Protein AF-A0A843BPL6-F1 (afdb_monomer_lite)

Foldseek 3Di:
DKFKFKAWPPDPVVVLQQVLQVVLVHDWDADPVNQWIWRDRPPAKIWIWDDDPTIIMIMIPRDDPVRQVVNCVRRNHTPDDDDRDDDLVRVLVVCVPPVPLQPDALVVSCVVVVHDPVRLCVSLVVLCVCCVVVHDPPSSNSSNVSNVD

Structure (mmCIF, N/CA/C/O backbone):
data_AF-A0A843BPL6-F1
#
_entry.id   AF-A0A843BPL6-F1
#
loop_
_atom_site.group_PDB
_atom_site.id
_atom_site.type_symbol
_atom_site.label_atom_id
_atom_site.label_alt_id
_atom_site.label_comp_id
_atom_site.label_asym_id
_atom_site.label_entity_id
_atom_site.label_seq_id
_atom_site.pdbx_PDB_ins_code
_atom_site.Cartn_x
_atom_site.Cartn_y
_atom_site.Cartn_z
_atom_site.occupancy
_atom_site.B_iso_or_equiv
_atom_site.auth_seq_id
_atom_site.auth_comp_id
_atom_site.auth_asym_id
_atom_site.auth_atom_id
_atom_site.pdbx_PDB_model_num
ATOM 1 N N . MET A 1 1 ? 4.886 -5.008 7.686 1.00 77.88 1 MET A N 1
ATOM 2 C CA . MET A 1 1 ? 3.997 -5.727 6.731 1.00 77.88 1 MET A CA 1
ATOM 3 C C . MET A 1 1 ? 2.881 -4.816 6.242 1.00 77.88 1 MET A C 1
ATOM 5 O O . MET A 1 1 ? 2.652 -3.768 6.841 1.00 77.88 1 MET A O 1
ATOM 9 N N . LYS A 1 2 ? 2.194 -5.202 5.159 1.00 82.44 2 LYS A N 1
ATOM 10 C CA . LYS A 1 2 ? 0.994 -4.515 4.660 1.00 82.44 2 LYS A CA 1
ATOM 11 C C . LYS A 1 2 ? -0.224 -5.436 4.770 1.00 82.44 2 LYS A C 1
ATOM 13 O O . LYS A 1 2 ? -0.106 -6.632 4.500 1.00 82.44 2 LYS A O 1
ATOM 18 N N . ALA A 1 3 ? -1.373 -4.887 5.146 1.00 84.81 3 ALA A N 1
ATOM 19 C CA . ALA A 1 3 ? -2.641 -5.608 5.157 1.00 84.81 3 ALA A CA 1
ATOM 20 C C . ALA A 1 3 ? -3.799 -4.717 4.708 1.00 84.81 3 ALA A C 1
ATOM 22 O O . ALA A 1 3 ? -3.783 -3.508 4.929 1.00 84.81 3 ALA A O 1
ATOM 23 N N . GLU A 1 4 ? -4.802 -5.323 4.085 1.00 85.62 4 GLU A N 1
ATOM 24 C CA . GLU A 1 4 ? -6.037 -4.659 3.681 1.00 85.62 4 GLU A CA 1
ATOM 25 C C . GLU A 1 4 ? -7.226 -5.369 4.326 1.00 85.62 4 GLU A C 1
ATOM 27 O O . GLU A 1 4 ? -7.331 -6.597 4.267 1.00 85.62 4 GLU A O 1
ATOM 32 N N . TYR A 1 5 ? -8.104 -4.584 4.943 1.00 88.88 5 TYR A N 1
ATOM 33 C CA . TYR A 1 5 ? -9.342 -5.042 5.563 1.00 88.88 5 TYR A CA 1
ATOM 34 C C . TYR A 1 5 ? -10.523 -4.381 4.870 1.00 88.88 5 TYR A C 1
ATOM 36 O O . TYR A 1 5 ? -10.473 -3.200 4.518 1.00 88.88 5 TYR A O 1
ATOM 44 N N . GLU A 1 6 ? -11.601 -5.138 4.719 1.00 89.69 6 GLU A N 1
ATOM 45 C CA . GLU A 1 6 ? -12.856 -4.646 4.174 1.00 89.69 6 GLU A CA 1
ATOM 46 C C . GLU A 1 6 ? -13.951 -4.784 5.221 1.00 89.69 6 GLU A C 1
ATOM 48 O O . GLU A 1 6 ? -14.168 -5.863 5.768 1.00 89.69 6 GLU A O 1
ATOM 53 N N . LEU A 1 7 ? -14.649 -3.683 5.483 1.00 88.06 7 LEU A N 1
ATOM 54 C CA . LEU A 1 7 ? -15.769 -3.640 6.411 1.00 88.06 7 LEU A CA 1
ATOM 55 C C . LEU A 1 7 ? -17.041 -3.182 5.690 1.00 88.06 7 LEU A C 1
ATOM 57 O O . LEU A 1 7 ? -16.985 -2.265 4.864 1.00 88.06 7 LEU A O 1
ATOM 61 N N . PRO A 1 8 ? -18.209 -3.757 6.016 1.00 85.81 8 PRO A N 1
ATOM 62 C CA . PRO A 1 8 ? -19.493 -3.213 5.590 1.00 85.81 8 PRO A CA 1
ATOM 63 C C . PRO A 1 8 ? -19.661 -1.750 6.024 1.00 85.81 8 PRO A C 1
ATOM 65 O O . PRO A 1 8 ? -19.223 -1.362 7.105 1.00 85.81 8 PRO A O 1
ATOM 68 N N . LYS A 1 9 ? -20.372 -0.936 5.232 1.00 80.69 9 LYS A N 1
ATOM 69 C CA . LYS A 1 9 ? -20.685 0.457 5.620 1.00 80.69 9 LYS A CA 1
ATOM 70 C C . LYS A 1 9 ? -21.514 0.588 6.900 1.00 80.69 9 LYS A C 1
ATOM 72 O O . LYS A 1 9 ? -21.508 1.643 7.524 1.00 80.69 9 LYS A O 1
ATOM 77 N N . GLU A 1 10 ? -22.214 -0.478 7.274 1.00 82.62 10 GLU A N 1
ATOM 78 C CA . GLU A 1 10 ? -23.021 -0.572 8.494 1.00 82.62 10 GLU A CA 1
ATOM 79 C C . GLU A 1 10 ? -22.172 -0.774 9.759 1.00 82.62 10 GLU A C 1
ATOM 81 O O . GLU A 1 10 ? -22.686 -0.666 10.871 1.00 82.62 10 GLU A O 1
ATOM 86 N N . SER A 1 11 ? -20.878 -1.082 9.614 1.00 83.06 11 SER A N 1
ATOM 87 C CA . SER A 1 11 ? -19.970 -1.234 10.747 1.00 83.06 11 SER A CA 1
ATOM 88 C C . SER A 1 11 ? -19.747 0.097 11.467 1.00 83.06 11 SER A C 1
ATOM 90 O O . SER A 1 11 ? -19.578 1.138 10.832 1.00 83.06 11 SER A O 1
ATOM 92 N N . ASP A 1 12 ? -19.670 0.044 12.800 1.00 86.06 12 ASP A N 1
ATOM 93 C CA . ASP A 1 12 ? -19.309 1.184 13.654 1.00 86.06 12 ASP A CA 1
ATOM 94 C C . ASP A 1 12 ? -17.802 1.481 13.553 1.00 86.06 12 ASP A C 1
ATOM 96 O O . ASP A 1 12 ? -17.009 1.208 14.458 1.00 86.06 12 ASP A O 1
ATOM 100 N N . LEU A 1 13 ? -17.397 1.986 12.386 1.00 83.38 13 LEU A N 1
ATOM 101 C CA . LEU A 1 13 ? -16.004 2.249 12.045 1.00 83.38 13 LEU A CA 1
ATOM 102 C C . LEU A 1 13 ? -15.355 3.226 13.030 1.00 83.38 13 LEU A C 1
ATOM 104 O O . LEU A 1 13 ? -14.189 3.062 13.376 1.00 83.38 13 LEU A O 1
ATOM 108 N N . ASP A 1 14 ? -16.105 4.212 13.511 1.00 81.88 14 ASP A N 1
ATOM 109 C CA . ASP A 1 14 ? -15.584 5.249 14.397 1.00 81.88 14 ASP A CA 1
ATOM 110 C C . ASP A 1 14 ? -15.179 4.671 15.750 1.00 81.88 14 ASP A C 1
ATOM 112 O O . ASP A 1 14 ? -14.071 4.936 16.221 1.00 81.88 14 ASP A O 1
ATOM 116 N N . SER A 1 15 ? -16.014 3.806 16.332 1.00 86.06 15 SER A N 1
ATOM 117 C CA . SER A 1 15 ? -15.661 3.084 17.556 1.00 86.06 15 SER A CA 1
ATOM 118 C C . SER A 1 15 ? -14.452 2.165 17.356 1.00 86.06 15 SER A C 1
ATOM 120 O O . SER A 1 15 ? -13.561 2.109 18.208 1.00 86.06 15 SER A O 1
ATOM 122 N N . LEU A 1 16 ? -14.375 1.473 16.213 1.00 87.56 16 LEU A N 1
ATOM 123 C CA . LEU A 1 16 ? -13.246 0.593 15.891 1.00 87.56 16 LEU A CA 1
ATOM 124 C C . LEU A 1 16 ? -11.936 1.384 15.752 1.00 87.56 16 LEU A C 1
ATOM 126 O O . LEU A 1 16 ? -10.926 1.001 16.340 1.00 87.56 16 LEU A O 1
ATOM 130 N N . LEU A 1 17 ? -11.952 2.512 15.038 1.00 84.75 17 LEU A N 1
ATOM 131 C CA . LEU A 1 17 ? -10.784 3.379 14.867 1.00 84.75 17 LEU A CA 1
ATOM 132 C C . LEU A 1 17 ? -10.312 3.976 16.199 1.00 84.75 17 LEU A C 1
ATOM 134 O O . LEU A 1 17 ? -9.106 4.053 16.428 1.00 84.75 17 LEU A O 1
ATOM 138 N N . VAL A 1 18 ? -11.229 4.350 17.098 1.00 84.88 18 VAL A N 1
ATOM 139 C CA . VAL A 1 18 ? -10.873 4.827 18.445 1.00 84.88 18 VAL A CA 1
ATOM 140 C C . VAL A 1 18 ? -10.172 3.732 19.248 1.00 84.88 18 VAL A C 1
ATOM 142 O O . VAL A 1 18 ? -9.090 3.983 19.772 1.00 84.88 18 VAL A O 1
ATOM 145 N N . LYS A 1 19 ? -10.708 2.505 19.277 1.00 86.44 19 LYS A N 1
ATOM 146 C CA . LYS A 1 19 ? -10.067 1.371 19.975 1.00 86.44 19 LYS A CA 1
ATOM 147 C C . LYS A 1 19 ? -8.670 1.070 19.438 1.00 86.44 19 LYS A C 1
ATOM 149 O O . LYS A 1 19 ? -7.748 0.801 20.205 1.00 86.44 19 LYS A O 1
ATOM 154 N N . ILE A 1 20 ? -8.510 1.121 18.117 1.00 86.00 20 ILE A N 1
ATOM 155 C CA . ILE A 1 20 ? -7.212 0.924 17.469 1.00 86.00 20 ILE A CA 1
ATOM 156 C C . ILE A 1 20 ? -6.243 2.039 17.881 1.00 86.00 20 ILE A C 1
ATOM 158 O O . ILE A 1 20 ? -5.105 1.758 18.255 1.00 86.00 20 ILE A O 1
ATOM 162 N N . ALA A 1 21 ? -6.688 3.296 17.852 1.00 83.44 21 ALA A N 1
ATOM 163 C CA . ALA A 1 21 ? -5.869 4.435 18.244 1.00 83.44 21 ALA A CA 1
ATOM 164 C C . ALA A 1 21 ? -5.440 4.356 19.722 1.00 83.44 21 ALA A C 1
ATOM 166 O O . ALA A 1 21 ? -4.262 4.561 20.017 1.00 83.44 21 ALA A O 1
ATOM 167 N N . GLU A 1 22 ? -6.352 3.981 20.625 1.00 85.44 22 GLU A N 1
ATOM 168 C CA . GLU A 1 22 ? -6.070 3.765 22.050 1.00 85.44 22 GLU A CA 1
ATOM 169 C C . GLU A 1 22 ? -5.007 2.683 22.270 1.00 85.44 22 GLU A C 1
ATOM 171 O O . GLU A 1 22 ? -4.047 2.918 23.005 1.00 85.44 22 GLU A O 1
ATOM 176 N N . ASN A 1 23 ? -5.127 1.533 21.595 1.00 84.69 23 ASN A N 1
ATOM 177 C CA . ASN A 1 23 ? -4.154 0.442 21.707 1.00 84.69 23 ASN A CA 1
ATOM 178 C C . ASN A 1 23 ? -2.740 0.879 21.306 1.00 84.69 23 ASN A C 1
ATOM 180 O O . ASN A 1 23 ? -1.759 0.520 21.954 1.00 84.69 23 ASN A O 1
ATOM 184 N N . PHE A 1 24 ? -2.635 1.691 20.255 1.00 81.75 24 PHE A N 1
ATOM 185 C CA . PHE A 1 24 ? -1.352 2.192 19.776 1.00 81.75 24 PHE A CA 1
ATOM 186 C C . PHE A 1 24 ? -0.902 3.507 20.434 1.00 81.75 24 PHE A C 1
ATOM 188 O O . PHE A 1 24 ? 0.112 4.076 20.023 1.00 81.75 24 PHE A O 1
ATOM 195 N N . GLY A 1 25 ? -1.628 4.004 21.441 1.00 80.12 25 GLY A N 1
ATOM 196 C CA . GLY A 1 25 ? -1.294 5.247 22.141 1.00 80.12 25 GLY A CA 1
ATOM 197 C C . GLY A 1 25 ? -1.280 6.476 21.226 1.00 80.12 25 GLY A C 1
ATOM 198 O O . GLY A 1 25 ? -0.457 7.375 21.403 1.00 80.12 25 GLY A O 1
ATOM 199 N N . THR A 1 26 ? -2.151 6.503 20.218 1.00 81.50 26 THR A N 1
ATOM 200 C CA . THR A 1 26 ? -2.265 7.587 19.235 1.00 81.50 26 THR A CA 1
ATOM 201 C C . THR A 1 26 ? -3.710 8.093 19.142 1.00 81.50 26 THR A C 1
ATOM 203 O O . THR A 1 26 ? -4.579 7.685 19.909 1.00 81.50 26 THR A O 1
ATOM 206 N N . SER A 1 27 ? -3.981 9.022 18.226 1.00 78.38 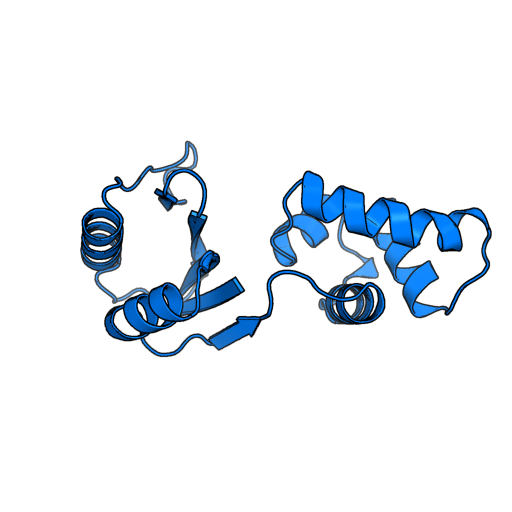27 SER A N 1
ATOM 207 C CA . SER A 1 27 ? -5.315 9.556 17.956 1.00 78.38 27 SER A CA 1
ATOM 208 C C . SER A 1 27 ? -5.684 9.431 16.481 1.00 78.38 27 SER A C 1
ATOM 210 O O . SER A 1 27 ? -4.826 9.421 15.594 1.00 78.38 27 SER A O 1
ATOM 212 N N . VAL A 1 28 ? -6.988 9.346 16.218 1.00 78.50 28 VAL A N 1
ATOM 213 C CA . VAL A 1 28 ? -7.534 9.400 14.860 1.00 78.50 28 VAL A CA 1
ATOM 214 C C . VAL A 1 28 ? -7.428 10.838 14.357 1.00 78.50 28 VAL A C 1
ATOM 216 O O . VAL A 1 28 ? -7.918 11.765 15.002 1.00 78.50 28 VAL A O 1
ATOM 219 N N . LYS A 1 29 ? -6.789 11.032 13.205 1.00 75.38 29 LYS A N 1
ATOM 220 C CA . LYS A 1 29 ? -6.733 12.313 12.498 1.00 75.38 29 LYS A CA 1
ATOM 221 C C . LYS A 1 29 ? -7.589 12.234 11.243 1.00 75.38 29 LYS A C 1
ATOM 223 O O . LYS A 1 29 ? -7.454 11.289 10.472 1.00 75.38 29 LYS A O 1
ATO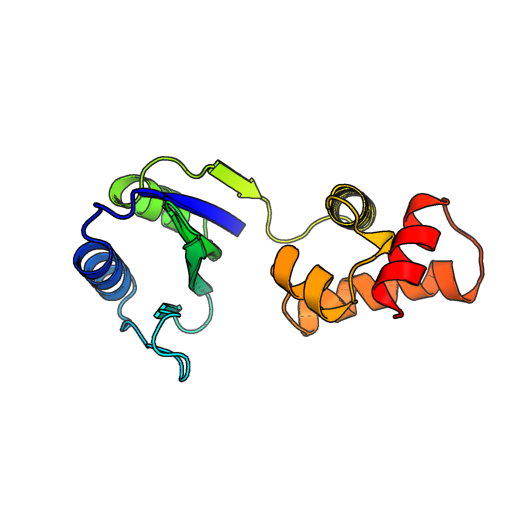M 228 N N . THR A 1 30 ? -8.427 13.235 11.019 1.00 69.81 30 THR A N 1
ATOM 229 C CA . THR A 1 30 ? -9.157 13.405 9.756 1.00 69.81 30 THR A CA 1
ATOM 230 C C . THR A 1 30 ? -8.345 14.332 8.853 1.00 69.81 30 THR A C 1
ATOM 232 O O . THR A 1 30 ? -7.857 15.360 9.326 1.00 69.81 30 THR A O 1
ATOM 235 N N . LEU A 1 31 ? -8.132 13.950 7.592 1.00 64.00 31 LEU A N 1
ATOM 236 C CA . LEU A 1 31 ? -7.507 14.829 6.595 1.00 64.00 31 LEU A CA 1
ATOM 237 C C . LEU A 1 31 ? -8.516 15.837 6.021 1.00 64.00 31 LEU A C 1
ATOM 239 O O . LEU A 1 31 ? -9.718 15.658 6.177 1.00 64.00 31 LEU A O 1
ATOM 243 N N . GLU A 1 32 ? -8.007 16.872 5.341 1.00 50.53 32 GLU A N 1
ATOM 244 C CA . GLU A 1 32 ? -8.762 18.030 4.818 1.00 50.53 32 GLU A CA 1
ATOM 245 C C . GLU A 1 32 ? -9.946 17.677 3.899 1.00 50.53 32 GLU A C 1
ATOM 247 O O . GLU A 1 32 ? -10.857 18.485 3.750 1.00 50.53 32 GLU A O 1
ATOM 252 N N . ASP A 1 33 ? -9.983 16.461 3.347 1.00 54.53 33 ASP A N 1
ATOM 253 C CA . ASP A 1 33 ? -11.088 15.977 2.512 1.00 54.53 33 ASP A CA 1
ATOM 254 C C . ASP A 1 33 ? -12.305 15.475 3.327 1.00 54.53 33 ASP A C 1
ATOM 256 O O . ASP A 1 33 ? -13.242 14.939 2.741 1.00 54.53 33 ASP A O 1
ATOM 260 N N . ASP A 1 34 ? -12.279 15.566 4.666 1.00 55.41 34 ASP A N 1
ATOM 261 C CA . ASP A 1 34 ? -13.307 15.149 5.651 1.00 55.41 34 ASP A CA 1
ATOM 262 C C . ASP A 1 34 ? -13.759 13.669 5.615 1.00 55.41 34 ASP A C 1
ATOM 264 O O . ASP A 1 34 ? -14.471 13.199 6.504 1.00 55.41 34 ASP A O 1
ATOM 268 N N . VAL A 1 35 ? -13.303 12.891 4.632 1.00 58.69 35 VAL A N 1
ATOM 269 C CA . VAL A 1 35 ? -13.676 11.480 4.423 1.00 58.69 35 VAL A CA 1
ATOM 270 C C . VAL A 1 35 ? -12.547 10.524 4.821 1.00 58.69 35 VAL A C 1
ATOM 272 O O . VAL A 1 35 ? -12.799 9.388 5.228 1.00 58.69 35 VAL A O 1
ATOM 275 N N . THR A 1 36 ? -11.294 10.975 4.737 1.00 63.91 36 THR A N 1
ATOM 276 C CA . THR A 1 36 ? -10.115 10.136 4.983 1.00 63.91 36 THR A CA 1
ATOM 277 C C . THR A 1 36 ? -9.685 10.224 6.445 1.00 63.91 36 THR A C 1
ATOM 279 O O . THR A 1 36 ? -9.130 11.237 6.883 1.00 63.91 36 THR A O 1
ATOM 282 N N . LYS A 1 37 ? -9.891 9.138 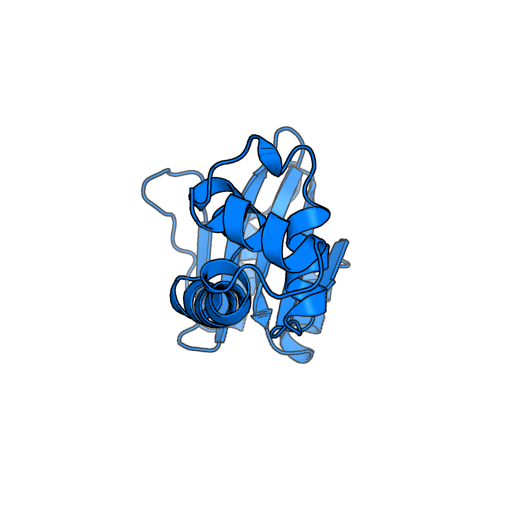7.199 1.00 68.38 37 LYS A N 1
ATOM 283 C CA . LYS A 1 37 ? -9.363 8.980 8.561 1.00 68.38 37 LYS A CA 1
ATOM 284 C C . LYS A 1 37 ? -8.021 8.258 8.544 1.00 68.38 37 LYS A C 1
ATOM 286 O O . LYS A 1 37 ? -7.838 7.258 7.846 1.00 68.38 37 LYS A O 1
ATOM 291 N N . ILE A 1 38 ? -7.086 8.780 9.331 1.00 66.31 38 ILE A N 1
ATOM 292 C CA . ILE A 1 38 ? -5.729 8.267 9.472 1.00 66.31 38 ILE A CA 1
ATOM 293 C C . ILE A 1 38 ? -5.417 8.025 10.940 1.00 66.31 38 ILE A C 1
ATOM 295 O O . ILE A 1 38 ? -5.572 8.908 11.784 1.00 66.31 38 ILE A O 1
ATOM 299 N N . ILE A 1 39 ? -4.894 6.837 11.221 1.00 70.00 39 ILE A N 1
ATOM 300 C CA . ILE A 1 39 ? -4.225 6.532 12.482 1.00 70.00 39 ILE A CA 1
ATOM 301 C C . ILE A 1 39 ? -2.740 6.407 12.164 1.00 70.00 39 ILE A C 1
ATOM 303 O O . ILE A 1 39 ? -2.321 5.493 11.451 1.00 70.00 39 ILE A O 1
ATOM 307 N N . SER A 1 40 ? -1.958 7.361 12.667 1.00 59.59 40 SER A N 1
ATOM 308 C CA . SER A 1 40 ? -0.502 7.357 12.533 1.00 59.59 40 SER A CA 1
ATOM 309 C C . SER A 1 40 ? 0.116 7.088 13.891 1.00 59.59 40 SER A C 1
ATOM 311 O O . SER A 1 40 ? 0.040 7.923 14.794 1.00 59.59 40 SER A O 1
ATOM 313 N N . VAL A 1 41 ? 0.754 5.934 14.030 1.00 61.28 41 VAL A N 1
ATOM 314 C CA . VAL A 1 41 ? 1.612 5.638 15.176 1.00 61.28 41 VAL A CA 1
ATOM 315 C C . VAL A 1 41 ? 3.013 6.123 14.818 1.00 61.28 41 VAL A C 1
ATOM 317 O O . VAL A 1 41 ? 3.506 5.743 13.750 1.00 61.28 41 VAL A O 1
ATOM 320 N N . PRO A 1 42 ? 3.675 6.956 15.644 1.00 46.22 42 PRO A N 1
ATOM 321 C CA . PRO A 1 42 ? 5.041 7.378 15.368 1.00 46.22 42 PRO A CA 1
ATOM 322 C C . PRO A 1 42 ? 5.930 6.160 15.064 1.00 46.22 42 PRO A C 1
ATOM 324 O O . PRO A 1 42 ? 6.096 5.270 15.897 1.00 46.22 42 PRO A O 1
ATOM 327 N N . SER A 1 43 ? 6.478 6.135 13.846 1.00 49.34 43 SER A N 1
ATOM 328 C CA . SER A 1 43 ? 7.521 5.208 13.378 1.00 49.34 43 SER A CA 1
ATOM 329 C C . SER A 1 43 ? 7.138 3.753 13.073 1.00 49.34 43 SER A C 1
ATOM 331 O O . SER A 1 43 ? 8.054 2.979 12.800 1.00 49.34 43 SER A O 1
ATOM 333 N N . ARG A 1 44 ? 5.864 3.332 13.140 1.00 62.91 44 ARG A N 1
ATOM 334 C CA . ARG A 1 44 ? 5.527 1.903 12.938 1.00 62.91 44 ARG A CA 1
ATOM 335 C C . ARG A 1 44 ? 4.325 1.655 12.050 1.00 62.91 44 ARG A C 1
ATOM 337 O O . ARG A 1 44 ? 4.488 1.035 11.017 1.00 62.91 44 ARG A O 1
ATOM 344 N N . ILE A 1 45 ? 3.143 2.146 12.407 1.00 69.44 45 ILE A N 1
ATOM 345 C CA . ILE A 1 45 ? 1.910 1.716 11.737 1.00 69.44 45 ILE A CA 1
ATOM 346 C C . ILE A 1 45 ? 1.165 2.908 11.165 1.00 69.44 45 ILE A C 1
ATOM 348 O O . ILE A 1 45 ? 0.939 3.906 11.855 1.00 69.44 45 ILE A O 1
ATOM 352 N N . ARG A 1 46 ? 0.754 2.775 9.904 1.00 71.94 46 ARG A N 1
ATOM 353 C CA . ARG A 1 46 ? -0.141 3.716 9.232 1.00 71.94 46 ARG A CA 1
ATOM 354 C C . ARG A 1 46 ? -1.405 2.988 8.808 1.00 71.94 46 ARG A C 1
ATOM 356 O O . ARG A 1 46 ? -1.313 1.994 8.096 1.00 71.94 46 ARG A O 1
ATOM 363 N N . ILE A 1 47 ? -2.560 3.506 9.214 1.00 74.88 47 ILE A N 1
ATOM 364 C CA . ILE A 1 47 ? -3.870 2.994 8.797 1.00 74.88 47 ILE A CA 1
ATOM 365 C C . ILE A 1 47 ? -4.588 4.090 8.019 1.00 74.88 47 ILE A C 1
ATOM 367 O O . ILE A 1 47 ? -4.762 5.190 8.543 1.00 74.88 47 ILE A O 1
ATOM 371 N N . ILE A 1 48 ? -4.971 3.797 6.778 1.00 73.38 48 ILE A N 1
ATOM 372 C CA . ILE A 1 48 ? -5.686 4.711 5.884 1.00 73.38 48 ILE A CA 1
ATOM 373 C C . ILE A 1 48 ? -7.055 4.116 5.579 1.00 73.38 48 ILE A C 1
ATOM 375 O O . ILE A 1 48 ? -7.151 3.007 5.053 1.00 73.38 48 ILE A O 1
ATOM 379 N N . GLN A 1 49 ? -8.104 4.875 5.872 1.00 76.19 49 GLN A N 1
ATOM 380 C CA . GLN A 1 49 ? -9.457 4.560 5.438 1.00 76.19 49 GLN A CA 1
ATOM 381 C C . GLN A 1 49 ? -9.710 5.110 4.028 1.00 76.19 49 GLN A C 1
ATOM 383 O O . GLN A 1 49 ? -9.481 6.289 3.767 1.00 76.19 49 GLN A O 1
ATOM 388 N N . ARG A 1 50 ? -10.280 4.281 3.150 1.00 73.94 50 ARG A N 1
ATOM 389 C CA . ARG A 1 50 ? -10.996 4.711 1.943 1.00 73.94 50 ARG A CA 1
ATOM 390 C C . ARG A 1 50 ? -12.455 4.278 2.013 1.00 73.94 50 ARG A C 1
ATOM 392 O O . ARG A 1 50 ? -12.772 3.211 2.539 1.00 73.94 50 ARG A O 1
ATOM 399 N N . VAL A 1 51 ? -13.344 5.112 1.484 1.00 70.56 51 VAL A N 1
ATOM 400 C CA . VAL A 1 51 ? -14.764 4.785 1.323 1.00 70.56 51 VAL A CA 1
ATOM 401 C C . VAL A 1 51 ? -14.987 4.377 -0.126 1.00 70.56 51 VAL A C 1
ATOM 403 O O . VAL A 1 51 ? -14.795 5.190 -1.024 1.00 70.56 51 VAL A O 1
ATOM 406 N N . ASP A 1 52 ? -15.386 3.129 -0.341 1.00 68.19 52 ASP A N 1
ATOM 407 C CA . ASP A 1 52 ? -15.899 2.648 -1.626 1.00 68.19 52 ASP A CA 1
ATOM 408 C C . ASP A 1 52 ? -17.440 2.751 -1.625 1.00 68.19 52 ASP A C 1
ATOM 410 O O . ASP A 1 52 ? -18.050 3.046 -0.594 1.00 68.19 52 ASP A O 1
ATOM 414 N N . GLU A 1 53 ? -18.122 2.522 -2.747 1.00 65.81 53 GLU A N 1
ATOM 415 C CA . GLU A 1 53 ? -19.582 2.677 -2.863 1.00 65.81 53 GLU A CA 1
ATOM 416 C C . GLU A 1 53 ? -20.360 1.818 -1.850 1.00 65.81 53 GLU A C 1
ATOM 418 O O . GLU A 1 53 ? -21.394 2.252 -1.337 1.00 65.81 53 GLU A O 1
ATOM 423 N N . THR A 1 54 ? -19.826 0.656 -1.465 1.00 77.44 54 THR A N 1
ATOM 424 C CA . THR A 1 54 ? -20.519 -0.332 -0.613 1.00 77.44 54 THR A CA 1
ATOM 425 C C . THR A 1 54 ? -19.792 -0.695 0.683 1.00 77.44 54 THR A C 1
ATOM 427 O O . THR A 1 54 ? -20.401 -1.281 1.579 1.00 77.44 54 THR A O 1
ATOM 430 N N . LYS A 1 55 ? -18.515 -0.326 0.828 1.00 80.94 55 LYS A N 1
ATOM 431 C CA . LYS A 1 55 ? -17.649 -0.802 1.917 1.00 80.94 55 LYS A CA 1
ATOM 432 C C . LYS A 1 55 ? -16.635 0.245 2.370 1.00 80.94 55 LYS A C 1
ATOM 434 O O . LYS A 1 55 ? -16.315 1.181 1.637 1.00 80.94 55 LYS A O 1
ATOM 439 N N . TYR A 1 56 ? -16.120 0.063 3.579 1.00 81.00 56 TYR A N 1
ATOM 440 C CA . TYR A 1 56 ? -14.909 0.718 4.053 1.00 81.00 56 TYR A CA 1
ATOM 441 C C . TYR A 1 56 ? -13.708 -0.170 3.754 1.00 81.00 56 TYR A C 1
ATOM 443 O O . TYR A 1 56 ? -13.733 -1.368 4.030 1.00 81.00 56 TYR A O 1
ATOM 451 N N . VAL A 1 57 ? -12.652 0.431 3.220 1.00 82.50 57 VAL A N 1
ATOM 452 C CA . VAL A 1 57 ? -11.373 -0.234 2.977 1.00 82.50 57 VAL A CA 1
ATOM 453 C C . VAL A 1 57 ? -10.344 0.374 3.919 1.00 82.50 57 VAL A C 1
ATOM 455 O O . VAL A 1 57 ? -10.105 1.580 3.881 1.00 82.50 57 VAL A O 1
ATOM 458 N N . LEU A 1 58 ? -9.745 -0.449 4.776 1.00 83.56 58 LEU A N 1
ATOM 459 C CA . LEU A 1 58 ? -8.687 -0.048 5.699 1.00 83.56 58 LEU A CA 1
ATOM 460 C C . LEU A 1 58 ? -7.365 -0.642 5.229 1.00 83.56 58 LEU A C 1
ATOM 462 O O . LEU A 1 58 ? -7.178 -1.859 5.247 1.00 83.56 58 LEU A O 1
ATOM 466 N N . ARG A 1 59 ? -6.436 0.226 4.834 1.00 82.94 59 ARG A N 1
ATOM 467 C CA . ARG A 1 59 ? -5.078 -0.160 4.443 1.00 82.94 59 ARG A CA 1
ATOM 468 C C . ARG A 1 59 ? -4.116 0.093 5.582 1.00 82.94 59 A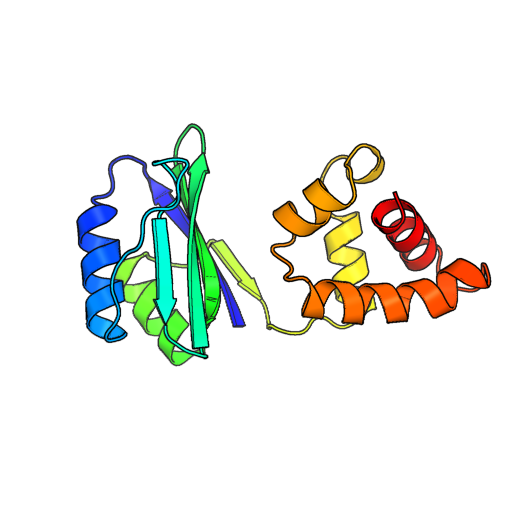RG A C 1
ATOM 470 O O . ARG A 1 59 ? -4.007 1.218 6.060 1.00 82.94 59 ARG A O 1
ATOM 477 N N . VAL A 1 60 ? -3.422 -0.954 5.997 1.00 82.94 60 VAL A N 1
ATOM 478 C CA . VAL A 1 60 ? -2.486 -0.967 7.116 1.00 82.94 60 VAL A CA 1
ATOM 479 C C . VAL A 1 60 ? -1.079 -1.166 6.567 1.00 82.94 60 VAL A C 1
ATOM 481 O O . VAL A 1 60 ? -0.834 -2.120 5.830 1.00 82.94 60 VAL A O 1
ATOM 484 N N . ARG A 1 61 ? -0.143 -0.291 6.937 1.00 77.38 61 ARG A N 1
ATOM 485 C CA . ARG A 1 61 ? 1.283 -0.382 6.587 1.00 77.38 61 ARG A CA 1
ATOM 486 C C . ARG A 1 61 ? 2.158 -0.391 7.832 1.00 77.38 61 ARG A C 1
ATOM 488 O O . ARG A 1 61 ? 1.769 0.194 8.839 1.00 77.38 61 ARG A O 1
ATOM 495 N N . GLY A 1 62 ? 3.327 -1.024 7.732 1.00 73.38 62 GLY A N 1
ATOM 496 C CA . GLY A 1 62 ? 4.337 -1.106 8.793 1.00 73.38 62 GLY A CA 1
ATOM 497 C C . GLY A 1 62 ? 3.915 -1.885 10.043 1.00 73.38 62 GLY A C 1
ATOM 498 O O . GLY A 1 62 ? 4.606 -1.878 11.058 1.00 73.38 62 GLY A O 1
ATOM 499 N N . ALA A 1 63 ? 2.806 -2.622 9.952 1.00 79.50 63 ALA A N 1
ATOM 500 C CA . ALA A 1 63 ? 2.355 -3.532 10.996 1.00 79.50 63 ALA A CA 1
ATOM 501 C C . ALA A 1 63 ? 3.302 -4.733 11.122 1.00 79.50 63 ALA A C 1
ATOM 503 O O . ALA A 1 63 ? 3.708 -5.321 10.114 1.00 79.50 63 ALA A O 1
ATOM 504 N N . SER A 1 64 ? 3.649 -5.095 12.351 1.00 83.31 64 SER A N 1
ATOM 505 C CA . SER A 1 64 ? 4.231 -6.394 12.686 1.00 83.31 64 SER A CA 1
ATOM 506 C C . SER A 1 64 ? 3.169 -7.501 12.636 1.00 83.31 64 SER A C 1
ATOM 508 O O . SER A 1 64 ? 1.975 -7.217 12.540 1.00 83.31 64 SER A O 1
ATOM 510 N N . ASP A 1 65 ? 3.585 -8.766 12.723 1.00 82.31 65 ASP A N 1
ATOM 511 C CA . ASP A 1 65 ? 2.648 -9.895 12.820 1.00 82.31 65 ASP A CA 1
ATOM 512 C C . ASP A 1 65 ? 1.699 -9.755 14.026 1.00 82.31 65 ASP A C 1
ATOM 514 O O . ASP A 1 65 ? 0.508 -10.046 13.915 1.00 82.31 65 ASP A O 1
ATOM 518 N N . GLU A 1 66 ? 2.203 -9.255 15.160 1.00 84.56 66 GLU A N 1
ATOM 519 C CA . GLU A 1 66 ? 1.409 -9.005 16.373 1.00 84.56 66 GLU A CA 1
ATOM 520 C C . GLU A 1 66 ? 0.352 -7.918 16.139 1.00 84.56 66 GLU A C 1
ATOM 522 O O . GLU A 1 66 ? -0.797 -8.057 16.559 1.00 84.56 66 GLU A O 1
ATOM 527 N N . ASP A 1 67 ? 0.713 -6.868 15.400 1.00 86.44 67 ASP A N 1
ATOM 528 C CA . ASP A 1 67 ? -0.214 -5.793 15.056 1.00 86.44 67 ASP A CA 1
ATOM 529 C C . ASP A 1 67 ? -1.310 -6.281 14.103 1.00 86.44 67 ASP A C 1
ATOM 531 O O . ASP A 1 67 ? -2.471 -5.904 14.248 1.00 86.44 67 ASP A O 1
ATOM 535 N N . ILE A 1 68 ? -0.964 -7.141 13.137 1.00 85.38 68 ILE A N 1
ATOM 536 C CA . ILE A 1 68 ? -1.943 -7.772 12.243 1.00 85.38 68 ILE A CA 1
ATOM 537 C C . ILE A 1 68 ? -2.880 -8.693 13.023 1.00 85.38 68 ILE A C 1
ATOM 539 O O . ILE A 1 68 ? -4.081 -8.670 12.760 1.00 85.38 68 ILE A O 1
ATOM 543 N N . ALA A 1 69 ? -2.373 -9.460 13.989 1.00 87.25 69 ALA A N 1
ATOM 544 C CA . ALA A 1 69 ? -3.206 -10.304 14.842 1.00 87.25 69 ALA A CA 1
ATOM 545 C C . ALA A 1 69 ? -4.211 -9.463 15.647 1.00 87.25 69 ALA A C 1
ATOM 547 O O . ALA A 1 69 ? -5.412 -9.717 15.586 1.00 87.25 69 ALA A O 1
ATOM 548 N N . PHE A 1 70 ? -3.745 -8.393 16.297 1.00 88.94 70 PHE A N 1
ATOM 549 C CA . PHE A 1 70 ? -4.613 -7.461 17.018 1.00 88.94 70 PHE A CA 1
ATOM 550 C C . PHE A 1 70 ? -5.670 -6.818 16.108 1.00 88.94 70 PHE A C 1
ATOM 552 O O . PHE A 1 70 ? -6.850 -6.746 16.452 1.00 88.94 70 PHE A O 1
ATOM 559 N N . LEU A 1 71 ? -5.263 -6.356 14.924 1.00 88.62 71 LEU A N 1
ATOM 560 C CA . LEU A 1 71 ? -6.184 -5.753 13.962 1.00 88.62 71 LEU A CA 1
ATOM 561 C C . LEU A 1 71 ? -7.193 -6.772 13.430 1.00 88.62 71 LEU A C 1
ATOM 563 O O . LEU A 1 71 ? -8.344 -6.409 13.214 1.00 88.62 71 LEU A O 1
ATOM 567 N N . THR A 1 72 ? -6.798 -8.035 13.283 1.00 89.62 72 THR A N 1
ATOM 568 C CA . THR A 1 72 ? -7.686 -9.125 12.864 1.00 89.62 72 THR A CA 1
ATOM 569 C C . THR A 1 72 ? -8.776 -9.403 13.900 1.00 89.62 72 THR A C 1
ATOM 571 O O . THR A 1 72 ? -9.929 -9.617 13.528 1.00 89.62 72 THR A O 1
ATOM 574 N N . ASP A 1 73 ? -8.459 -9.317 15.194 1.00 89.50 73 ASP A N 1
ATOM 575 C CA . ASP A 1 73 ? -9.446 -9.488 16.269 1.00 89.50 73 ASP A CA 1
ATOM 576 C C . ASP A 1 73 ? -10.521 -8.386 16.273 1.00 89.50 73 ASP A C 1
ATOM 578 O O . ASP A 1 73 ? -11.649 -8.605 16.720 1.00 89.50 73 ASP A O 1
ATOM 582 N N . ILE A 1 74 ? -10.186 -7.196 15.764 1.00 88.25 74 ILE A N 1
ATOM 583 C CA . ILE A 1 74 ? -11.079 -6.030 15.733 1.00 88.25 74 ILE A CA 1
ATOM 584 C C . ILE A 1 74 ? -11.825 -5.914 14.401 1.00 88.25 74 ILE A C 1
ATOM 586 O O . ILE A 1 74 ? -13.023 -5.635 14.381 1.00 88.25 74 ILE A O 1
ATOM 590 N N . LEU A 1 75 ? -11.108 -6.075 13.291 1.00 87.88 75 LEU A N 1
ATOM 591 C CA . LEU A 1 75 ? -11.576 -5.790 11.933 1.00 87.88 75 LEU A CA 1
ATOM 592 C C . LEU A 1 75 ? -11.993 -7.057 11.173 1.00 87.88 75 LEU A C 1
ATOM 594 O O . LEU A 1 75 ? -12.547 -6.956 10.080 1.00 87.88 75 LEU A O 1
ATOM 598 N N . GLY A 1 76 ? -11.748 -8.241 11.738 1.00 88.50 76 GLY A N 1
ATOM 599 C CA . GLY A 1 76 ? -11.900 -9.519 11.052 1.00 88.50 76 GLY A CA 1
ATOM 600 C C . GLY A 1 76 ? -10.694 -9.857 10.174 1.00 88.50 76 GLY A C 1
ATOM 601 O O . GLY A 1 76 ? -9.677 -9.170 10.182 1.00 88.50 76 GLY A O 1
ATOM 602 N N . ASN A 1 77 ? -10.794 -10.943 9.405 1.00 90.44 77 ASN A N 1
ATOM 603 C CA . ASN A 1 77 ? -9.677 -11.399 8.576 1.00 90.44 77 ASN A CA 1
ATOM 604 C C . ASN A 1 77 ? -9.345 -10.388 7.462 1.00 90.44 77 ASN A C 1
ATOM 606 O O . ASN A 1 77 ? -10.258 -9.944 6.759 1.00 90.44 77 ASN A O 1
ATOM 610 N N . PRO A 1 78 ? -8.058 -10.075 7.236 1.00 87.88 78 PRO A N 1
ATOM 611 C CA . PRO A 1 78 ? -7.652 -9.242 6.114 1.00 87.88 78 PRO A CA 1
ATOM 612 C C . PRO A 1 78 ? -7.950 -9.947 4.786 1.00 87.88 78 PRO A C 1
ATOM 614 O O . PRO A 1 78 ? -7.678 -11.137 4.618 1.00 87.88 78 PRO A O 1
ATOM 617 N N . VAL A 1 79 ? -8.452 -9.195 3.806 1.00 87.00 79 VAL A N 1
ATOM 618 C CA . VAL A 1 79 ? -8.623 -9.681 2.425 1.00 87.00 79 VAL A CA 1
ATOM 619 C C . VAL A 1 79 ? -7.281 -9.846 1.714 1.00 87.00 79 VAL A C 1
ATOM 621 O O . VAL A 1 79 ? -7.162 -10.634 0.775 1.00 87.00 79 VAL A O 1
ATOM 624 N N . LYS A 1 80 ? -6.250 -9.126 2.171 1.00 82.62 80 LYS A N 1
ATOM 625 C CA . LYS A 1 80 ? -4.896 -9.210 1.628 1.00 82.62 80 LYS A CA 1
ATOM 626 C C . LYS A 1 80 ? -3.865 -8.962 2.719 1.00 82.62 80 LYS A C 1
ATOM 628 O O . LYS A 1 80 ? -3.978 -7.994 3.461 1.00 82.62 80 LYS A O 1
ATOM 633 N N . VAL A 1 81 ? -2.827 -9.793 2.763 1.00 79.81 81 VAL A N 1
ATOM 634 C CA . VAL A 1 81 ? -1.625 -9.579 3.581 1.00 79.81 81 VAL A CA 1
ATOM 635 C C . VAL A 1 81 ? -0.409 -9.749 2.686 1.00 79.81 81 VAL A C 1
ATOM 637 O O . VAL A 1 81 ? -0.321 -10.715 1.929 1.00 79.81 81 VAL A O 1
ATOM 640 N N . SER A 1 82 ? 0.531 -8.813 2.753 1.00 75.12 82 SER A N 1
ATOM 641 C CA . SER A 1 82 ? 1.786 -8.903 2.014 1.00 75.12 82 SER A CA 1
ATOM 642 C C . SER A 1 82 ? 2.977 -8.465 2.855 1.00 75.12 82 SER A C 1
ATOM 644 O O . SER A 1 82 ? 2.898 -7.574 3.705 1.00 75.12 82 SER A O 1
ATOM 646 N N . GLN A 1 83 ? 4.118 -9.089 2.578 1.00 68.94 83 GLN A N 1
ATOM 647 C CA . GLN A 1 83 ? 5.408 -8.662 3.103 1.00 68.94 83 GLN A CA 1
ATOM 648 C C . GLN A 1 83 ? 5.720 -7.235 2.623 1.00 68.94 83 GLN A C 1
ATOM 650 O O . GLN A 1 83 ? 5.308 -6.818 1.542 1.00 68.94 83 GLN A O 1
ATOM 655 N N . GLU A 1 84 ? 6.406 -6.468 3.466 1.00 66.88 84 GLU A N 1
ATOM 656 C CA . GLU A 1 84 ? 6.582 -5.020 3.292 1.00 66.88 84 GLU A CA 1
ATOM 657 C C . GLU A 1 84 ? 7.534 -4.664 2.146 1.00 66.88 84 GLU A C 1
ATOM 659 O O . GLU A 1 84 ? 7.394 -3.617 1.524 1.00 66.88 84 GLU A O 1
ATOM 664 N N . LYS A 1 85 ? 8.452 -5.574 1.808 1.00 70.81 85 LYS A N 1
ATOM 665 C CA . LYS A 1 85 ? 9.392 -5.402 0.705 1.00 70.81 85 LYS A CA 1
ATOM 666 C C . LYS A 1 85 ? 9.186 -6.492 -0.335 1.00 70.81 85 LYS A C 1
ATOM 668 O O . LYS A 1 85 ? 9.499 -7.657 -0.097 1.00 70.81 85 LYS A O 1
ATOM 673 N N . LEU A 1 86 ? 8.665 -6.100 -1.490 1.00 75.06 86 LEU A N 1
ATOM 674 C CA . LEU A 1 86 ? 8.597 -6.961 -2.658 1.00 75.06 86 LEU A CA 1
ATOM 675 C C . LEU A 1 86 ? 9.988 -7.047 -3.290 1.00 75.06 86 LEU A C 1
ATOM 677 O O . LEU A 1 86 ? 10.766 -6.088 -3.273 1.00 75.06 86 LEU A O 1
ATOM 681 N N . SER A 1 87 ? 10.316 -8.198 -3.874 1.00 85.06 87 SER A N 1
ATOM 682 C CA . SER A 1 87 ? 11.414 -8.229 -4.837 1.00 85.06 87 SER A CA 1
ATOM 683 C C . SER A 1 87 ? 11.040 -7.367 -6.050 1.00 85.06 87 SER A C 1
ATOM 685 O O . SER A 1 87 ? 9.862 -7.103 -6.293 1.00 85.06 87 SER A O 1
ATOM 687 N N . LEU A 1 88 ? 12.022 -6.946 -6.852 1.00 86.88 88 LEU A N 1
ATOM 688 C CA . LEU A 1 88 ? 11.740 -6.187 -8.076 1.00 86.88 88 LEU A CA 1
ATOM 689 C C . LEU A 1 88 ? 10.760 -6.929 -9.004 1.00 86.88 88 LEU A C 1
ATOM 691 O O . LEU A 1 88 ? 9.880 -6.310 -9.591 1.00 86.88 88 LEU A O 1
ATOM 695 N N . ASN A 1 89 ? 10.890 -8.253 -9.109 1.00 87.75 89 ASN A N 1
ATOM 696 C CA . ASN A 1 89 ? 10.017 -9.065 -9.954 1.00 87.75 89 ASN A CA 1
ATOM 697 C C . ASN A 1 89 ? 8.591 -9.130 -9.401 1.00 87.75 89 ASN A C 1
ATOM 699 O O . ASN A 1 89 ? 7.638 -9.007 -10.164 1.00 87.75 89 ASN A O 1
ATOM 703 N N . ASP A 1 90 ? 8.437 -9.279 -8.084 1.00 85.12 90 ASP A N 1
ATOM 704 C CA . ASP A 1 90 ? 7.111 -9.293 -7.462 1.00 85.12 90 ASP A CA 1
ATOM 705 C C . ASP A 1 90 ? 6.445 -7.924 -7.582 1.00 85.12 90 ASP A C 1
ATOM 707 O O . ASP A 1 90 ? 5.268 -7.842 -7.914 1.00 85.12 90 ASP A O 1
ATOM 711 N N . PHE A 1 91 ? 7.210 -6.846 -7.401 1.00 88.75 91 PHE A N 1
ATOM 712 C CA . PHE A 1 91 ? 6.733 -5.487 -7.623 1.00 88.75 91 PHE A CA 1
ATOM 713 C C . PHE A 1 91 ? 6.197 -5.303 -9.048 1.00 88.75 91 PHE A C 1
ATOM 715 O O . PHE A 1 91 ? 5.067 -4.857 -9.231 1.00 88.75 91 PHE A O 1
ATOM 722 N N . VAL A 1 92 ? 6.969 -5.722 -10.054 1.00 91.19 92 VAL A N 1
ATOM 723 C CA . VAL A 1 92 ? 6.564 -5.673 -11.466 1.00 91.19 92 VAL A CA 1
ATOM 724 C C . VAL A 1 92 ? 5.304 -6.498 -11.715 1.00 91.19 92 VAL A C 1
ATOM 726 O O . VAL A 1 92 ? 4.389 -6.021 -12.380 1.00 91.19 92 VAL A O 1
ATOM 729 N N . ASN A 1 93 ? 5.208 -7.702 -11.149 1.00 87.00 93 ASN A N 1
ATOM 730 C CA . ASN A 1 93 ? 4.011 -8.532 -11.280 1.00 87.00 93 ASN A CA 1
ATOM 731 C C . ASN A 1 93 ? 2.771 -7.848 -10.693 1.00 87.00 93 ASN A C 1
ATOM 733 O O . ASN A 1 93 ? 1.698 -7.919 -11.286 1.00 87.00 93 ASN A O 1
ATOM 737 N N . VAL A 1 94 ? 2.911 -7.163 -9.555 1.00 82.75 94 VAL A N 1
ATOM 738 C CA . VAL A 1 94 ? 1.799 -6.433 -8.937 1.00 82.75 94 VAL A CA 1
ATOM 739 C C . VAL A 1 94 ? 1.405 -5.215 -9.778 1.00 82.75 94 VAL A C 1
ATOM 741 O O . VAL A 1 94 ? 0.213 -5.020 -9.997 1.00 82.75 94 VAL A O 1
ATOM 744 N N . VAL A 1 95 ? 2.365 -4.444 -10.309 1.00 86.94 95 VAL A N 1
ATOM 745 C CA . VAL A 1 95 ? 2.093 -3.327 -11.240 1.00 86.94 95 VAL A CA 1
ATOM 746 C C . VAL A 1 95 ? 1.316 -3.832 -12.457 1.00 86.94 95 VAL A C 1
ATOM 748 O O . VAL A 1 95 ? 0.253 -3.312 -12.782 1.00 86.94 95 VAL A O 1
ATOM 751 N N . MET A 1 96 ? 1.816 -4.884 -13.107 1.00 87.19 96 MET A N 1
ATOM 752 C CA . MET A 1 96 ? 1.212 -5.438 -14.322 1.00 87.19 96 MET A CA 1
ATOM 753 C C . MET A 1 96 ? -0.124 -6.147 -14.068 1.00 87.19 96 MET A C 1
ATOM 755 O O . MET A 1 96 ? -0.900 -6.334 -15.001 1.00 87.19 96 MET A O 1
ATOM 759 N N . GLY A 1 97 ? -0.402 -6.531 -12.820 1.00 81.44 97 GLY A N 1
ATOM 760 C CA . GLY A 1 97 ? -1.677 -7.100 -12.392 1.00 81.44 97 GLY A CA 1
ATOM 761 C C . GLY A 1 97 ? -2.783 -6.067 -12.151 1.00 81.44 97 GLY A C 1
ATOM 762 O O . GLY A 1 97 ? -3.927 -6.465 -11.935 1.00 81.44 97 GLY A O 1
ATOM 763 N N . ILE A 1 98 ? -2.481 -4.762 -12.181 1.00 76.81 98 ILE A N 1
ATOM 764 C CA . ILE A 1 98 ? -3.501 -3.715 -12.059 1.00 76.81 98 ILE A CA 1
ATOM 765 C C . ILE A 1 98 ? -4.377 -3.717 -13.328 1.00 76.81 98 ILE A C 1
ATOM 767 O O . ILE A 1 98 ? -3.846 -3.621 -14.441 1.00 76.81 98 ILE A O 1
ATOM 771 N N . PRO A 1 99 ? -5.715 -3.784 -13.197 1.00 75.56 99 PRO A N 1
ATOM 772 C CA . PRO A 1 99 ? -6.616 -3.682 -14.339 1.00 75.56 99 PRO A CA 1
ATOM 773 C C . PRO A 1 99 ? -6.381 -2.387 -15.121 1.00 75.56 99 PRO A C 1
ATOM 775 O O . PRO A 1 99 ? -6.295 -1.305 -14.535 1.00 75.56 99 PRO A O 1
ATOM 778 N N . ASP A 1 100 ? -6.248 -2.517 -16.442 1.00 84.88 100 ASP A N 1
ATOM 779 C CA . ASP A 1 100 ? -6.024 -1.408 -17.374 1.00 84.88 100 ASP A CA 1
ATOM 780 C C . ASP A 1 100 ? -4.840 -0.497 -16.997 1.00 84.88 100 ASP A C 1
ATOM 782 O O . ASP A 1 100 ? -4.821 0.690 -17.309 1.00 84.88 100 ASP A O 1
ATOM 786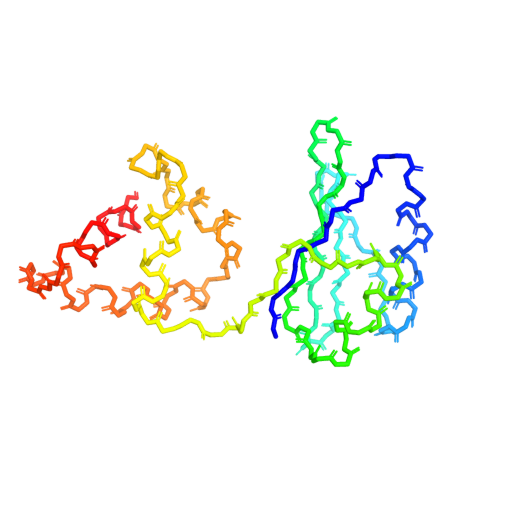 N N . VAL A 1 101 ? -3.799 -1.043 -16.352 1.00 84.06 101 VAL A N 1
ATOM 787 C CA . VAL A 1 101 ? -2.653 -0.258 -15.849 1.00 84.06 101 VAL A CA 1
ATOM 788 C C . VAL A 1 101 ? -2.005 0.646 -16.903 1.00 84.06 101 VAL A C 1
ATOM 790 O O . VAL A 1 101 ? -1.535 1.736 -16.592 1.00 84.06 101 VAL A O 1
ATOM 793 N N . LYS A 1 102 ? -2.024 0.241 -18.179 1.00 87.12 102 LYS A N 1
ATOM 794 C CA . LYS A 1 102 ? -1.429 1.010 -19.282 1.00 87.12 102 LYS A CA 1
ATOM 795 C C . LYS A 1 102 ? -2.118 2.358 -19.521 1.00 87.12 102 LYS A C 1
ATOM 797 O O . LYS A 1 102 ? -1.477 3.247 -20.087 1.00 87.12 102 LYS A O 1
ATOM 802 N N . THR A 1 103 ? -3.378 2.516 -19.108 1.00 86.25 103 THR A N 1
ATOM 803 C CA . THR A 1 103 ? -4.146 3.764 -19.250 1.00 86.25 103 THR A CA 1
ATOM 804 C C . THR A 1 103 ? -4.060 4.668 -18.023 1.00 86.25 103 THR A C 1
ATOM 806 O O . THR A 1 103 ? -4.573 5.781 -18.079 1.00 86.25 103 THR A O 1
ATOM 809 N N . LYS A 1 104 ? -3.447 4.203 -16.929 1.00 82.19 104 LYS A N 1
ATOM 810 C CA . LYS A 1 104 ? -3.337 4.944 -15.668 1.00 82.19 104 LYS A CA 1
ATOM 811 C C . LYS A 1 104 ? -2.103 5.843 -15.645 1.00 82.19 104 LYS A C 1
ATOM 813 O O . LYS A 1 104 ? -1.097 5.5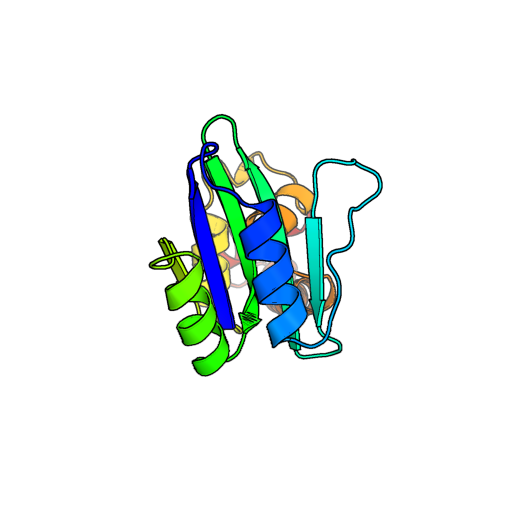39 -16.294 1.00 82.19 104 LYS A O 1
ATOM 818 N N . SER A 1 105 ? -2.179 6.935 -14.889 1.00 87.75 105 SER A N 1
ATOM 819 C CA . SER A 1 105 ? -1.020 7.776 -14.578 1.00 87.75 105 SER A CA 1
ATOM 820 C C . SER A 1 105 ? -0.112 7.107 -13.541 1.00 87.75 105 SER A C 1
ATOM 822 O O . SER A 1 105 ? -0.530 6.210 -12.802 1.00 87.75 105 SER A O 1
ATOM 824 N N . LYS A 1 106 ? 1.141 7.563 -13.452 1.00 87.00 106 LYS A N 1
ATOM 825 C CA . LYS A 1 106 ? 2.082 7.122 -12.414 1.00 87.00 106 LYS A CA 1
ATOM 826 C C . LYS A 1 106 ? 1.508 7.342 -11.014 1.00 87.00 106 LYS A C 1
ATOM 828 O O . LYS A 1 106 ? 1.610 6.455 -10.172 1.00 87.00 106 LYS A O 1
ATOM 833 N N . GLU A 1 107 ? 0.903 8.500 -10.767 1.00 82.44 107 GLU A N 1
ATOM 834 C CA . GLU A 1 107 ? 0.314 8.864 -9.476 1.00 82.44 107 GLU A CA 1
ATOM 835 C C . GLU A 1 107 ? -0.833 7.918 -9.113 1.00 82.44 107 GLU A C 1
ATOM 837 O O . GLU A 1 107 ? -0.871 7.424 -7.991 1.00 82.44 107 GLU A O 1
ATOM 842 N N . GLU A 1 108 ? -1.709 7.582 -10.066 1.00 76.44 108 GLU A N 1
ATOM 843 C CA . GLU A 1 108 ? -2.772 6.596 -9.845 1.00 76.44 108 GLU A CA 1
ATOM 844 C C . GLU A 1 108 ? -2.207 5.213 -9.508 1.00 76.44 108 GLU A C 1
ATOM 846 O O . GLU A 1 108 ? -2.722 4.526 -8.629 1.00 76.44 108 GLU A O 1
ATOM 851 N N . VAL A 1 109 ? -1.142 4.785 -10.191 1.00 82.00 109 VAL A N 1
ATOM 852 C CA . VAL A 1 109 ? -0.502 3.491 -9.919 1.00 82.00 109 VAL A CA 1
ATOM 853 C C . VAL A 1 109 ? 0.163 3.486 -8.541 1.00 82.00 109 VAL A C 1
ATOM 855 O O . VAL A 1 109 ? -0.022 2.529 -7.795 1.00 82.00 109 VAL A O 1
ATOM 858 N N . ILE A 1 110 ? 0.882 4.548 -8.167 1.00 82.19 110 ILE A N 1
ATOM 859 C CA . ILE A 1 110 ? 1.467 4.720 -6.824 1.00 82.19 110 ILE A CA 1
ATOM 860 C C . ILE A 1 110 ? 0.379 4.653 -5.749 1.00 82.19 110 ILE A C 1
ATOM 862 O O . ILE A 1 110 ? 0.562 3.996 -4.725 1.00 82.19 110 ILE A O 1
ATOM 866 N N . ASP A 1 111 ? -0.763 5.287 -6.003 1.00 74.94 111 ASP A N 1
ATOM 867 C CA . ASP A 1 111 ? -1.882 5.364 -5.072 1.00 74.94 111 ASP A CA 1
ATOM 868 C C . ASP A 1 111 ? -2.647 4.027 -4.943 1.00 74.94 111 ASP A C 1
ATOM 870 O O . ASP A 1 111 ? -3.053 3.617 -3.850 1.00 74.94 111 ASP A O 1
ATOM 874 N N . ILE A 1 112 ? -2.780 3.279 -6.044 1.00 74.69 112 ILE A N 1
ATOM 875 C CA . ILE A 1 112 ? -3.313 1.906 -6.047 1.00 74.69 112 ILE A CA 1
ATOM 876 C C . ILE A 1 112 ? -2.382 0.961 -5.291 1.00 74.69 112 ILE A C 1
ATOM 878 O O . ILE A 1 112 ? -2.848 0.151 -4.488 1.00 74.69 112 ILE A O 1
ATOM 882 N N . LEU A 1 113 ? -1.078 1.057 -5.559 1.00 76.62 113 LEU A N 1
ATOM 883 C CA . LEU A 1 113 ? -0.056 0.214 -4.940 1.00 76.62 113 LEU A CA 1
ATOM 884 C C . LEU A 1 113 ? 0.261 0.613 -3.507 1.00 76.62 113 LEU A C 1
ATOM 886 O O . LEU A 1 113 ? 0.959 -0.136 -2.821 1.00 76.62 113 LEU A O 1
ATOM 890 N N . ASP A 1 114 ? -0.259 1.759 -3.070 1.00 73.69 114 ASP A N 1
ATOM 891 C CA . ASP A 1 114 ? -0.045 2.297 -1.742 1.00 73.69 114 ASP A CA 1
ATOM 892 C C . ASP A 1 114 ? 1.471 2.307 -1.458 1.00 73.69 114 ASP A C 1
ATOM 894 O O . ASP A 1 114 ? 1.974 1.621 -0.562 1.00 73.69 114 ASP A O 1
ATOM 898 N N . LEU A 1 115 ? 2.213 3.029 -2.306 1.00 78.25 115 LEU A N 1
ATOM 899 C CA . LEU A 1 115 ? 3.651 3.276 -2.160 1.00 78.25 115 LEU A CA 1
ATOM 900 C C . LEU A 1 115 ? 3.861 4.666 -1.569 1.00 78.25 115 LEU A C 1
ATOM 902 O O . LEU A 1 115 ? 3.126 5.598 -1.889 1.00 78.25 115 LEU A O 1
ATOM 906 N N . ASP A 1 116 ? 4.824 4.809 -0.665 1.00 76.56 116 ASP A N 1
ATOM 907 C CA . ASP A 1 116 ? 5.356 6.137 -0.343 1.00 76.56 116 ASP A CA 1
ATOM 908 C C . ASP A 1 116 ? 6.470 6.553 -1.321 1.00 76.56 116 ASP A C 1
ATOM 910 O O . ASP A 1 116 ? 6.879 5.787 -2.197 1.00 76.56 116 ASP A O 1
ATOM 914 N N . GLU A 1 117 ? 6.922 7.804 -1.219 1.00 76.06 117 GLU A N 1
ATOM 915 C CA . GLU A 1 117 ? 7.917 8.372 -2.134 1.00 76.06 117 GLU A CA 1
ATOM 916 C C . GLU A 1 117 ? 9.271 7.649 -2.053 1.00 76.06 117 GLU A C 1
ATOM 918 O O . GLU A 1 117 ? 9.933 7.457 -3.076 1.00 76.06 117 GLU A O 1
ATOM 923 N N . GLU A 1 118 ? 9.667 7.197 -0.860 1.00 79.31 118 GLU A N 1
ATOM 924 C CA . GLU A 1 118 ? 10.924 6.481 -0.656 1.00 79.31 118 GLU A CA 1
ATOM 925 C C . GLU A 1 118 ? 10.851 5.068 -1.252 1.00 79.31 118 GLU A C 1
ATOM 927 O O . GLU A 1 118 ? 11.725 4.681 -2.033 1.00 79.31 118 GLU A O 1
ATOM 932 N N . GLU A 1 119 ? 9.786 4.317 -0.952 1.00 81.50 119 GLU A N 1
ATOM 933 C CA . GLU A 1 119 ? 9.494 3.004 -1.533 1.00 81.50 119 GLU A CA 1
ATOM 934 C C . GLU A 1 119 ? 9.450 3.091 -3.060 1.00 81.50 119 GLU A C 1
ATOM 936 O O . GLU A 1 119 ? 10.112 2.311 -3.754 1.00 81.50 119 GLU A O 1
ATOM 941 N N . PHE A 1 120 ? 8.702 4.062 -3.590 1.00 89.12 120 PHE A N 1
ATOM 942 C CA . PHE A 1 120 ? 8.599 4.275 -5.024 1.00 89.12 120 PHE A CA 1
ATOM 943 C C . PHE A 1 120 ? 9.975 4.523 -5.636 1.00 89.12 120 PHE A C 1
ATOM 945 O O . PHE A 1 120 ? 10.337 3.842 -6.596 1.00 89.12 120 PHE A O 1
ATOM 952 N N . GLN A 1 121 ? 10.781 5.426 -5.068 1.00 89.75 121 GLN A N 1
ATOM 953 C CA . GLN A 1 121 ? 12.102 5.712 -5.623 1.00 89.75 121 GLN A CA 1
ATOM 954 C C . GLN A 1 121 ? 13.057 4.523 -5.567 1.00 89.75 121 GLN A C 1
ATOM 956 O O . GLN A 1 121 ? 13.853 4.327 -6.493 1.00 89.75 121 GLN A O 1
ATOM 961 N N . GLN A 1 122 ? 12.968 3.685 -4.534 1.00 89.44 122 GLN A N 1
ATOM 962 C CA . GLN A 1 122 ? 13.759 2.460 -4.456 1.00 89.44 122 GLN A CA 1
ATOM 963 C C . GLN A 1 122 ? 13.427 1.488 -5.598 1.00 89.44 122 GLN A C 1
ATOM 965 O O . GLN A 1 122 ? 14.348 0.916 -6.195 1.00 89.44 122 GLN A O 1
ATOM 970 N N . TYR A 1 123 ? 12.146 1.295 -5.929 1.00 91.69 123 TYR A N 1
ATOM 971 C CA . TYR A 1 123 ? 11.745 0.451 -7.062 1.00 91.69 123 TYR A CA 1
ATOM 972 C C . TYR A 1 123 ? 12.039 1.122 -8.402 1.00 91.69 123 TYR A C 1
ATOM 974 O O . TYR A 1 123 ? 12.607 0.491 -9.294 1.00 91.69 123 TYR A O 1
ATOM 982 N N . TYR A 1 124 ? 11.729 2.410 -8.535 1.00 93.19 124 TYR A N 1
ATOM 983 C CA . TYR A 1 124 ? 11.917 3.160 -9.770 1.00 93.19 124 TYR A CA 1
ATOM 984 C C . TYR A 1 124 ? 13.391 3.224 -10.175 1.00 93.19 124 TYR A C 1
ATOM 986 O O . TYR A 1 124 ? 13.726 2.935 -11.319 1.00 93.19 124 TYR A O 1
ATOM 994 N N . THR A 1 125 ? 14.302 3.464 -9.226 1.00 92.12 125 THR A N 1
ATOM 995 C CA . THR A 1 125 ? 15.754 3.429 -9.479 1.00 92.12 125 THR A CA 1
ATOM 996 C C . THR A 1 125 ? 16.217 2.059 -9.981 1.00 92.12 125 THR A C 1
ATOM 998 O O . THR A 1 125 ? 17.136 1.965 -10.796 1.00 92.12 125 THR A O 1
ATOM 1001 N N . GLN A 1 126 ? 15.606 0.972 -9.501 1.00 91.06 126 GLN A N 1
ATOM 1002 C CA . GLN A 1 126 ? 15.919 -0.374 -9.978 1.00 91.06 126 GLN A CA 1
ATOM 1003 C C . GLN A 1 126 ? 15.381 -0.609 -11.391 1.00 91.06 126 GLN A C 1
ATOM 1005 O O . GLN A 1 126 ? 16.138 -1.094 -12.229 1.00 91.06 126 GLN A O 1
ATOM 1010 N N . LEU A 1 127 ? 14.132 -0.223 -11.672 1.00 92.50 127 LEU A N 1
ATOM 1011 C CA . LEU A 1 127 ? 13.528 -0.299 -13.007 1.00 92.50 127 LEU A CA 1
ATOM 1012 C C . LEU A 1 127 ? 14.317 0.523 -14.031 1.00 92.50 127 LEU A C 1
ATOM 1014 O O . LEU A 1 127 ? 14.631 0.033 -15.115 1.00 92.50 127 LEU A O 1
ATOM 1018 N N . GLU A 1 128 ? 14.722 1.734 -13.655 1.00 92.38 128 GLU A N 1
ATOM 1019 C CA . GLU A 1 128 ? 15.449 2.672 -14.506 1.00 92.38 128 GLU A CA 1
ATOM 1020 C C . GLU A 1 128 ? 16.763 2.080 -15.043 1.00 92.38 128 GLU A C 1
ATOM 1022 O O . GLU A 1 128 ? 17.132 2.319 -16.196 1.00 92.38 128 GLU A O 1
ATOM 1027 N N . ARG A 1 129 ? 17.452 1.244 -14.251 1.00 89.12 129 ARG A N 1
ATOM 1028 C CA . ARG A 1 129 ? 18.688 0.559 -14.677 1.00 89.12 129 ARG A CA 1
ATOM 1029 C C . ARG A 1 129 ? 18.476 -0.354 -15.886 1.00 89.12 129 ARG A C 1
ATOM 1031 O O . ARG A 1 129 ? 19.412 -0.518 -16.673 1.00 89.12 129 ARG A O 1
ATOM 1038 N N . PHE A 1 130 ? 17.285 -0.934 -16.021 1.00 88.56 130 PHE A N 1
ATOM 1039 C CA . PHE A 1 130 ? 16.894 -1.770 -17.158 1.00 88.56 130 PHE A CA 1
ATOM 1040 C C . PHE A 1 130 ? 16.275 -0.920 -18.271 1.00 88.56 130 PHE A C 1
ATOM 1042 O O . PHE A 1 130 ? 16.694 -1.022 -19.425 1.00 88.56 130 PHE A O 1
ATOM 1049 N N . GLY A 1 131 ? 15.339 -0.040 -17.903 1.00 82.88 131 GLY A N 1
ATOM 1050 C CA . GLY A 1 131 ? 14.560 0.800 -18.809 1.00 82.88 131 GLY A CA 1
ATOM 1051 C C . GLY A 1 131 ? 15.404 1.739 -19.666 1.00 82.88 131 GLY A C 1
ATOM 1052 O O . GLY A 1 131 ? 15.317 1.688 -20.888 1.00 82.88 131 GLY A O 1
ATOM 1053 N N . LYS A 1 132 ? 16.324 2.512 -19.064 1.00 83.81 132 LYS A N 1
ATOM 1054 C CA . LYS A 1 132 ? 17.204 3.441 -19.810 1.00 83.81 132 LYS A CA 1
ATOM 1055 C C . LYS A 1 132 ? 18.125 2.754 -20.814 1.00 83.81 132 LYS A C 1
ATOM 1057 O O . LYS A 1 132 ? 18.659 3.401 -21.709 1.00 83.81 132 LYS A O 1
ATOM 1062 N N . ARG A 1 133 ? 18.400 1.466 -20.612 1.00 84.12 133 ARG A N 1
ATOM 1063 C CA . ARG A 1 133 ? 19.300 0.679 -21.463 1.00 84.12 133 ARG A CA 1
ATOM 1064 C C . ARG A 1 133 ? 18.539 -0.197 -22.451 1.00 84.12 133 ARG A C 1
ATOM 1066 O O . ARG A 1 133 ? 19.206 -0.912 -23.193 1.00 84.12 133 ARG A O 1
ATOM 1073 N N . GLU A 1 134 ? 17.202 -0.189 -22.397 1.00 80.88 134 GLU A N 1
ATOM 1074 C CA . GLU A 1 134 ? 16.306 -1.089 -23.138 1.00 80.88 134 GLU A CA 1
ATOM 1075 C C . GLU A 1 134 ? 16.752 -2.557 -23.048 1.00 80.88 134 GLU A C 1
ATOM 1077 O O . GLU A 1 134 ? 16.672 -3.344 -23.989 1.00 80.88 134 GLU A O 1
ATOM 1082 N N . ARG A 1 135 ? 17.313 -2.925 -21.894 1.00 81.19 135 ARG A N 1
ATOM 1083 C CA . ARG A 1 135 ? 17.923 -4.233 -21.663 1.00 81.19 135 ARG A CA 1
ATOM 1084 C C . ARG A 1 135 ? 17.359 -4.790 -20.379 1.00 81.19 135 ARG A C 1
ATOM 1086 O O . ARG A 1 135 ? 17.863 -4.509 -19.298 1.00 81.19 135 ARG A O 1
ATOM 1093 N N . GLY A 1 136 ? 16.315 -5.591 -20.525 1.00 82.88 136 GLY A N 1
ATOM 1094 C CA . GLY A 1 136 ? 15.652 -6.291 -19.439 1.00 82.88 136 GLY A CA 1
ATOM 1095 C C . GLY A 1 136 ? 14.511 -7.163 -19.963 1.00 82.88 136 GLY A C 1
ATOM 1096 O O . GLY A 1 136 ? 14.174 -7.092 -21.145 1.00 82.88 136 GLY A O 1
ATOM 1097 N N . PRO A 1 137 ? 13.919 -8.002 -19.103 1.00 88.94 137 PRO A N 1
ATOM 1098 C CA . PRO A 1 137 ? 12.677 -8.701 -19.410 1.00 88.94 137 PRO A CA 1
ATOM 1099 C C . PRO A 1 137 ? 11.559 -7.711 -19.771 1.00 88.94 137 PRO A C 1
ATOM 1101 O O . PRO A 1 137 ? 11.426 -6.680 -19.113 1.00 88.94 137 PRO A O 1
ATOM 1104 N N . GLN A 1 138 ? 10.721 -8.053 -20.756 1.00 90.56 138 GLN A N 1
ATOM 1105 C CA . GLN A 1 138 ? 9.631 -7.184 -21.223 1.00 90.56 138 GLN A CA 1
ATOM 1106 C C . GLN A 1 138 ? 8.727 -6.654 -20.092 1.00 90.56 138 GLN A C 1
ATOM 1108 O O . GLN A 1 138 ? 8.468 -5.457 -20.086 1.00 90.56 138 GLN A O 1
ATOM 1113 N N . PRO A 1 139 ? 8.321 -7.455 -19.080 1.00 91.19 139 PRO A N 1
ATOM 1114 C CA . PRO A 1 139 ? 7.501 -6.941 -17.979 1.00 91.19 139 PRO A CA 1
ATOM 1115 C C . PRO A 1 139 ? 8.164 -5.804 -17.189 1.00 91.19 139 PRO A C 1
ATOM 1117 O O . PRO A 1 139 ? 7.482 -4.900 -16.722 1.00 91.19 139 PRO A O 1
ATOM 1120 N N . ILE A 1 140 ? 9.494 -5.830 -17.055 1.00 92.56 140 ILE A N 1
ATOM 1121 C CA . ILE A 1 140 ? 10.259 -4.781 -16.365 1.00 92.56 140 ILE A CA 1
ATOM 1122 C C . ILE A 1 140 ? 10.278 -3.499 -17.205 1.00 92.56 140 ILE A C 1
ATOM 1124 O O . ILE A 1 140 ? 10.151 -2.407 -16.657 1.00 92.56 140 ILE A O 1
ATOM 1128 N N . LEU A 1 141 ? 10.425 -3.632 -18.527 1.00 92.62 141 LEU A N 1
ATOM 1129 C CA . LEU A 1 141 ? 10.407 -2.499 -19.454 1.00 92.62 141 LEU A CA 1
ATOM 1130 C C . LEU A 1 141 ? 9.013 -1.858 -19.520 1.00 92.62 141 LEU A C 1
ATOM 1132 O O . LEU A 1 141 ? 8.908 -0.643 -19.383 1.00 92.62 141 LEU A O 1
ATOM 1136 N N . ASP A 1 142 ? 7.957 -2.670 -19.627 1.00 91.75 142 ASP A N 1
ATOM 1137 C CA . ASP A 1 142 ? 6.561 -2.214 -19.605 1.00 91.75 142 ASP A CA 1
ATOM 1138 C C . ASP A 1 142 ? 6.234 -1.488 -18.285 1.00 91.75 142 ASP A C 1
ATOM 1140 O O . ASP A 1 142 ? 5.654 -0.403 -18.296 1.00 91.75 142 ASP A O 1
ATOM 1144 N N . ALA A 1 143 ? 6.635 -2.054 -17.138 1.00 92.38 143 ALA A N 1
ATOM 1145 C CA . ALA A 1 143 ? 6.423 -1.425 -15.834 1.00 92.38 143 ALA A CA 1
ATOM 1146 C C . ALA A 1 143 ? 7.194 -0.103 -15.692 1.00 92.38 143 ALA A C 1
ATOM 1148 O O . ALA A 1 143 ? 6.666 0.851 -15.124 1.00 92.38 143 ALA A O 1
ATOM 1149 N N . TYR A 1 144 ? 8.421 -0.024 -16.221 1.00 94.75 144 TYR A N 1
ATOM 1150 C CA . TYR A 1 144 ? 9.179 1.226 -16.261 1.00 94.75 144 TYR A CA 1
ATOM 1151 C C . TYR A 1 144 ? 8.456 2.289 -17.092 1.00 94.75 144 TYR A C 1
ATOM 1153 O O . TYR A 1 144 ? 8.248 3.390 -16.598 1.00 94.75 144 TYR A O 1
ATOM 1161 N N . GLU A 1 145 ? 8.003 1.952 -18.302 1.00 92.19 145 GLU A N 1
ATOM 1162 C CA . GLU A 1 145 ? 7.285 2.887 -19.174 1.00 92.19 145 GLU A CA 1
ATOM 1163 C C . GLU A 1 145 ? 6.015 3.437 -18.510 1.00 92.19 145 GLU A C 1
ATOM 1165 O O . GLU A 1 145 ? 5.772 4.641 -18.551 1.00 92.19 145 GLU A O 1
ATOM 1170 N N . ILE A 1 146 ? 5.227 2.579 -17.854 1.00 92.38 146 ILE A N 1
ATOM 1171 C CA . ILE A 1 146 ? 4.029 2.984 -17.099 1.00 92.38 146 ILE A CA 1
ATOM 1172 C C . ILE A 1 146 ? 4.389 3.981 -15.993 1.00 92.38 146 ILE A C 1
ATOM 1174 O O . ILE A 1 146 ? 3.731 5.008 -15.849 1.00 92.38 146 ILE A O 1
ATOM 1178 N N . LEU A 1 147 ? 5.431 3.680 -15.215 1.00 91.81 147 LEU A N 1
ATOM 1179 C CA . LEU A 1 147 ? 5.828 4.468 -14.047 1.00 91.81 147 LEU A CA 1
ATOM 1180 C C . LEU A 1 147 ? 6.690 5.692 -14.392 1.00 91.81 147 LEU A C 1
ATOM 1182 O O . LEU A 1 147 ? 7.009 6.473 -13.500 1.00 91.81 147 LEU A O 1
ATOM 1186 N N . SER A 1 148 ? 7.075 5.863 -15.658 1.00 90.94 148 SER A N 1
ATOM 1187 C CA . SER A 1 148 ? 7.780 7.046 -16.170 1.00 90.94 148 SER A CA 1
ATOM 1188 C C . SER A 1 148 ? 6.850 8.107 -16.770 1.00 90.94 148 SER A C 1
ATOM 1190 O O . SER A 1 148 ? 7.341 9.173 -17.144 1.00 90.94 148 SER A O 1
ATOM 1192 N N . LYS A 1 149 ? 5.545 7.824 -16.881 1.00 84.50 149 LYS A N 1
ATOM 1193 C CA . LYS A 1 149 ? 4.519 8.787 -17.313 1.00 84.50 149 LYS A CA 1
ATOM 1194 C C . LYS A 1 149 ? 4.301 9.894 -16.274 1.00 84.50 149 LYS A C 1
ATOM 1196 O O . LYS A 1 149 ? 4.000 11.015 -16.729 1.00 84.50 149 LYS A O 1
#

pLDDT: mean 81.11, std 9.52, range [46.22, 94.75]

Sequence (149 aa):
MKAEYELPKESDLDSLLVKIAENFGTSVKTLEDDVTKIISVPSRIRIIQRVDETKYVLRVRGASDEDIAFLTDILGNPVKVSQEKLSLNDFVNVVMGIPDVKTKSKEEVIDILDLDEEEFQQYYTQLERFGKRERGPQPILDAYEILSK

Secondary structure (DSSP, 8-state):
-EEEEEEETTS-HHHHHHHHHHHTT--EEE-TTSS-EEEE-TTS-EEEEEE-SSEEEEEEES--HHHHHHHHHHH-S-SEEE-SS--HHHHHHHHHTSTTGGGS-HHHHHHHHT--HHHHHHHHHHHHHHHTTT-S-HHHHHHHHHHT-

Radius of gyration: 17.03 Å; chains: 1; bounding box: 42×29×45 Å